Protein AF-A0A8K0DQM9-F1 (afdb_monomer)

Organism: NCBI:txid2594499

Radius of gyration: 15.89 Å; Cα contacts (8 Å, |Δi|>4): 188; chains: 1; bounding box: 35×35×43 Å

Sequence (122 aa):
MEGTLKQCDNKPITGEVKLCATSLESILDFNRAVFGLDSIFSVATTTYFGDSNVNFQNYAILDVPKEILASKIVACHSLPYPYAVFYCHSQRSENMVYKVSLGSDNEERIEAVAICHMDKSK

Mean predicted aligned error: 4.73 Å

InterPro domains:
  IPR004873 BURP domain [PF03181] (1-121)
  IPR004873 BURP domain [PS51277] (1-122)
  IPR004873 BURP domain [SM01045] (1-122)
  IPR044816 BURP domain-containing protein [PTHR31236] (1-121)

Secondary structure (DSSP, 8-state):
-HHHHHHHHSPPPTTEEEEEESSHHHHHHHHHHHH-TT--------EE-S-S-PPP---EE-SPPEEE--SS--EEEE-SSSS--EEEEEESS-EEEEEEEEE-TTS-EEEEEEEEES----

Nearest PDB structures (foldseek):
  8xx0-assembly1_A-2  TM=2.469E-01  e=1.243E+00  Mus musculus
  7k0x-assembly2_A  TM=2.616E-01  e=7.625E+00  Monodelphis domestica
  7kpn-assembly1_Z  TM=2.239E-01  e=4.401E+00  Homo sapiens
  7sd2-assembly1_H  TM=1.917E-01  e=2.996E+00  Mus musculus

Foldseek 3Di:
DVVLVCVQPDDADVQKDKHWDQDPVSVVVVVCVFQPVPDDDDDDAKDWDDDPPDDDDDKDFPDDWAWDDDPWDKDWDFDPDPGTIIIIMTGPADKIKTFTWIADPVRIIMRHIDMDRPDPPD

Solvent-accessible surface area (backbone atoms only — not comparable to full-atom values): 7551 Å² total; per-residue (Å²): 90,68,66,47,52,51,62,56,70,47,78,66,59,94,63,42,49,69,47,67,25,70,47,70,66,53,46,50,53,51,49,29,70,72,69,34,85,87,54,88,81,85,87,85,70,67,44,72,76,60,71,93,82,74,73,96,73,76,66,44,77,73,51,84,64,42,74,50,92,57,98,72,66,74,53,71,40,84,46,75,53,101,55,71,36,29,48,32,36,32,61,77,56,62,56,48,37,28,46,33,42,33,34,32,96,84,74,41,43,32,45,34,67,47,77,46,68,73,65,74,93,120

pLDDT: mean 90.96, std 7.84, range [50.44, 97.88]

Structure (mmCIF, N/CA/C/O backbone):
data_AF-A0A8K0DQM9-F1
#
_entry.id   AF-A0A8K0DQM9-F1
#
loop_
_atom_site.group_PDB
_atom_site.id
_atom_site.type_symbol
_atom_site.label_atom_id
_atom_site.label_alt_id
_atom_site.label_comp_id
_atom_site.label_asym_id
_atom_site.label_entity_id
_atom_site.label_seq_id
_atom_site.pdbx_PDB_ins_code
_atom_site.Cartn_x
_atom_site.Cartn_y
_atom_site.Cartn_z
_atom_site.occupancy
_atom_site.B_iso_or_equiv
_atom_site.auth_seq_id
_atom_site.auth_comp_id
_atom_site.auth_asym_id
_atom_site.auth_atom_id
_atom_site.pdbx_PDB_model_num
ATOM 1 N N . MET A 1 1 ? -9.425 16.361 -9.702 1.00 82.62 1 MET A N 1
ATOM 2 C CA . MET A 1 1 ? -9.727 16.702 -8.291 1.00 82.62 1 MET A CA 1
ATOM 3 C C . MET A 1 1 ? -11.075 16.155 -7.851 1.00 82.62 1 MET A C 1
ATOM 5 O O . MET A 1 1 ? -11.114 15.501 -6.822 1.00 82.62 1 MET A O 1
ATOM 9 N N . GLU A 1 2 ? -12.146 16.347 -8.631 1.00 93.25 2 GLU A N 1
ATOM 10 C CA . GLU A 1 2 ? -13.478 15.791 -8.322 1.00 93.25 2 GLU A CA 1
ATOM 11 C C . GLU A 1 2 ? -13.452 14.279 -8.037 1.00 93.25 2 GLU A C 1
ATOM 13 O O . GLU A 1 2 ? -14.078 13.830 -7.086 1.00 93.25 2 GLU A O 1
ATOM 18 N N . GLY A 1 3 ? -12.652 13.506 -8.786 1.00 94.56 3 GLY A N 1
ATOM 19 C CA . GLY A 1 3 ? -12.472 12.071 -8.534 1.00 94.56 3 GLY A CA 1
ATOM 20 C C . GLY A 1 3 ? -11.956 11.746 -7.127 1.00 94.56 3 GLY A C 1
ATOM 21 O O . GLY A 1 3 ? -12.516 10.878 -6.466 1.00 94.56 3 GLY A O 1
ATOM 22 N N . THR A 1 4 ? -10.950 12.483 -6.643 1.00 95.62 4 THR A N 1
ATOM 23 C CA . THR A 1 4 ? -10.406 12.334 -5.282 1.00 95.62 4 THR A CA 1
ATOM 24 C C . THR A 1 4 ? -11.465 12.642 -4.230 1.00 95.62 4 THR A C 1
ATOM 26 O O . THR A 1 4 ? -11.676 11.833 -3.332 1.00 95.62 4 THR A O 1
ATOM 29 N N . LEU A 1 5 ? -12.183 13.762 -4.374 1.00 95.00 5 LEU A N 1
ATOM 30 C CA . LEU A 1 5 ? -13.258 14.137 -3.448 1.00 95.00 5 LEU A CA 1
ATOM 31 C C . LEU A 1 5 ? -14.354 13.069 -3.417 1.00 95.00 5 LEU A C 1
ATOM 33 O O . LEU A 1 5 ? -14.672 12.540 -2.359 1.00 95.00 5 LEU A O 1
ATOM 37 N N . LYS A 1 6 ? -14.834 12.644 -4.589 1.00 95.88 6 LYS A N 1
ATOM 38 C CA . LYS A 1 6 ? -15.842 11.586 -4.706 1.00 95.88 6 LYS A CA 1
ATOM 39 C C . LYS A 1 6 ? -15.384 10.282 -4.051 1.00 95.88 6 LYS A C 1
ATOM 41 O O . LYS A 1 6 ? -16.164 9.641 -3.356 1.00 95.88 6 LYS A O 1
ATOM 46 N N . GLN A 1 7 ? -14.131 9.877 -4.249 1.00 94.81 7 GLN A N 1
ATOM 47 C CA . GLN A 1 7 ? -13.589 8.661 -3.638 1.00 94.81 7 GLN A CA 1
ATOM 48 C C . GLN A 1 7 ? -13.543 8.749 -2.104 1.00 94.81 7 GLN A C 1
ATOM 50 O O . GLN A 1 7 ? -13.893 7.771 -1.429 1.00 94.81 7 GLN A O 1
ATOM 55 N N . CYS A 1 8 ? -13.155 9.908 -1.570 1.00 95.81 8 CYS A N 1
ATOM 56 C CA . CYS A 1 8 ? -13.123 10.177 -0.134 1.00 95.81 8 CYS A CA 1
ATOM 57 C C . CYS A 1 8 ? -14.523 10.246 0.488 1.00 95.81 8 CYS A C 1
ATOM 59 O O . CYS A 1 8 ? -14.733 9.677 1.557 1.00 95.81 8 CYS A O 1
ATOM 61 N N . ASP A 1 9 ? -15.479 10.869 -0.202 1.00 95.31 9 ASP A N 1
ATOM 62 C CA . ASP A 1 9 ? -16.843 11.093 0.293 1.00 95.31 9 ASP A CA 1
ATOM 63 C C . ASP A 1 9 ? -17.751 9.865 0.146 1.00 95.31 9 ASP A C 1
ATOM 65 O O . ASP A 1 9 ? -18.761 9.731 0.844 1.00 95.31 9 ASP A O 1
ATOM 69 N N . ASN A 1 10 ? -17.414 8.944 -0.762 1.00 95.25 10 ASN A N 1
ATOM 70 C CA . ASN A 1 10 ? -18.159 7.702 -0.928 1.00 95.25 10 ASN A CA 1
ATOM 71 C C . ASN A 1 10 ? -18.219 6.934 0.396 1.00 95.25 10 ASN A C 1
ATOM 73 O O . ASN A 1 10 ? -17.239 6.860 1.134 1.00 95.25 10 ASN A O 1
ATOM 77 N N . LYS A 1 11 ? -19.335 6.258 0.667 1.00 94.31 11 LYS A N 1
ATOM 78 C CA . LYS A 1 11 ? -19.411 5.355 1.822 1.00 94.31 11 LYS A CA 1
ATOM 79 C C . LYS A 1 11 ? -18.475 4.148 1.624 1.00 94.31 11 LYS A C 1
ATOM 81 O O . LYS A 1 11 ? -18.221 3.781 0.474 1.00 94.31 11 LYS A O 1
ATOM 86 N N . PRO A 1 12 ? -17.935 3.555 2.705 1.00 92.19 12 PRO A N 1
ATOM 87 C CA . PRO A 1 12 ? -17.192 2.302 2.606 1.00 92.19 12 PRO A CA 1
ATOM 88 C C . PRO A 1 12 ? -18.082 1.196 2.033 1.00 92.19 12 PRO A C 1
ATOM 90 O O . PRO A 1 12 ? -19.292 1.180 2.298 1.00 92.19 12 PRO A O 1
ATOM 93 N N . ILE A 1 13 ? -17.497 0.271 1.275 1.00 89.56 13 ILE A N 1
ATOM 94 C CA . ILE A 1 13 ? -18.216 -0.938 0.854 1.00 89.56 13 ILE A CA 1
ATOM 95 C C . ILE A 1 13 ? -18.432 -1.886 2.044 1.00 89.56 13 ILE A C 1
ATOM 97 O O . ILE A 1 13 ? -17.896 -1.700 3.141 1.00 89.56 13 ILE A O 1
ATOM 101 N N . THR A 1 14 ? -19.236 -2.932 1.849 1.00 88.00 14 THR A N 1
ATOM 102 C CA . THR A 1 14 ? -19.506 -3.903 2.916 1.00 88.00 14 THR A CA 1
ATOM 103 C C . THR A 1 14 ? -18.213 -4.586 3.363 1.00 88.00 14 THR A C 1
ATOM 105 O O . THR A 1 14 ? -17.555 -5.268 2.583 1.00 88.00 14 THR A O 1
ATOM 108 N N . GLY A 1 15 ? -17.877 -4.445 4.648 1.00 88.44 15 GLY A N 1
ATOM 109 C CA . GLY A 1 15 ? -16.671 -5.041 5.229 1.00 88.44 15 GLY A CA 1
ATOM 110 C C . GLY A 1 15 ? -15.395 -4.215 5.049 1.00 88.44 15 GLY A C 1
ATOM 111 O O . GLY A 1 15 ? -14.351 -4.655 5.532 1.00 88.44 15 GLY A O 1
ATOM 112 N N . GLU A 1 16 ? -15.487 -3.034 4.435 1.00 92.06 16 GLU A N 1
ATOM 113 C CA . GLU A 1 16 ? -14.387 -2.079 4.314 1.00 92.06 16 GLU A CA 1
ATOM 114 C C . GLU A 1 16 ? -14.399 -1.084 5.478 1.00 92.06 16 GLU A C 1
ATOM 116 O O . GLU A 1 16 ? -15.445 -0.577 5.895 1.00 92.06 16 GLU A O 1
ATOM 121 N N . VAL A 1 17 ? -13.209 -0.749 5.964 1.00 95.19 17 VAL A N 1
ATOM 122 C CA . VAL A 1 17 ? -12.958 0.489 6.707 1.00 95.19 17 VAL A CA 1
ATOM 123 C C . VAL A 1 17 ? -11.999 1.341 5.893 1.00 95.19 17 VAL A C 1
ATOM 125 O O . VAL A 1 17 ? -11.019 0.819 5.367 1.00 95.19 17 VAL A O 1
ATOM 128 N N . LYS A 1 18 ? -12.273 2.640 5.770 1.00 96.38 18 LYS A N 1
ATOM 129 C CA . LYS A 1 18 ? -11.462 3.550 4.958 1.00 96.38 18 LYS A CA 1
ATOM 130 C C . LYS A 1 18 ? -11.376 4.950 5.550 1.00 96.38 18 LYS A C 1
ATOM 132 O O . LYS A 1 18 ? -12.255 5.357 6.309 1.00 96.38 18 LYS A O 1
ATOM 137 N N . LEU A 1 19 ? -10.338 5.676 5.155 1.00 97.44 19 LEU A N 1
ATOM 138 C CA . LEU A 1 19 ? -10.060 7.055 5.526 1.00 97.44 19 LEU A CA 1
ATOM 139 C C . LEU A 1 19 ? -9.274 7.742 4.403 1.00 97.44 19 LEU A C 1
ATOM 141 O O . LEU A 1 19 ? -8.302 7.186 3.899 1.00 97.44 19 LEU A O 1
ATOM 145 N N . CYS A 1 20 ? -9.643 8.977 4.061 1.00 97.62 20 CYS A N 1
ATOM 146 C CA . CYS A 1 20 ? -8.735 9.872 3.349 1.00 97.62 20 CYS A CA 1
ATOM 147 C C . CYS A 1 20 ? -7.923 10.677 4.363 1.00 97.62 20 CYS A C 1
ATOM 149 O O . CYS A 1 20 ? -8.443 11.596 4.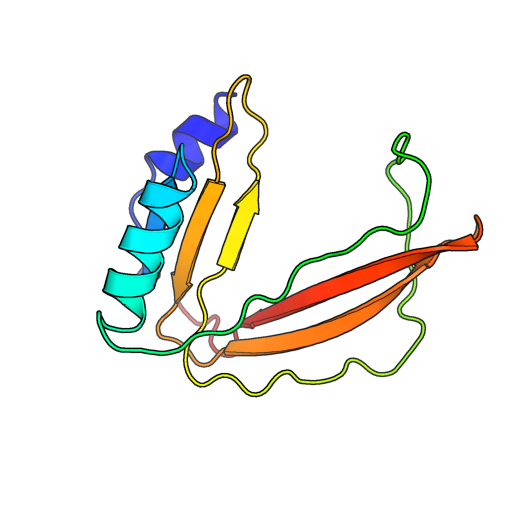993 1.00 97.62 20 CYS A O 1
ATOM 151 N N . ALA A 1 21 ? -6.660 10.303 4.535 1.00 97.88 21 ALA A N 1
ATOM 152 C CA . ALA A 1 21 ? -5.729 10.954 5.441 1.00 97.88 21 ALA A CA 1
ATOM 153 C C . ALA A 1 21 ? -4.986 12.086 4.724 1.00 97.88 21 ALA A C 1
ATOM 155 O O . ALA A 1 21 ? -4.533 11.930 3.591 1.00 97.88 21 ALA A O 1
ATOM 156 N N . THR A 1 22 ? -4.826 13.222 5.395 1.00 96.75 22 THR A N 1
ATOM 157 C CA . THR A 1 22 ? -4.102 14.397 4.873 1.00 96.75 22 THR A CA 1
ATOM 158 C C . THR A 1 22 ? -2.754 14.618 5.559 1.00 96.75 22 THR A C 1
ATOM 160 O O . THR A 1 22 ? -2.044 15.571 5.248 1.00 96.75 22 THR A O 1
ATOM 163 N N . SER A 1 23 ? -2.386 13.735 6.491 1.00 96.31 23 SER A N 1
ATOM 164 C CA . SER A 1 23 ? -1.126 13.782 7.230 1.00 96.31 23 SER A CA 1
ATOM 165 C C . SER A 1 23 ? -0.657 12.377 7.609 1.00 96.31 23 SER A C 1
ATOM 167 O O . SER A 1 23 ? -1.439 11.421 7.599 1.00 96.31 23 SER A O 1
ATOM 169 N N . LEU A 1 24 ? 0.624 12.248 7.959 1.00 94.69 24 LEU A N 1
ATOM 170 C CA . LEU A 1 24 ? 1.202 10.978 8.398 1.00 94.69 24 LEU A CA 1
ATOM 171 C C . LEU A 1 24 ? 0.619 10.521 9.742 1.00 94.69 24 LEU A C 1
ATOM 173 O O . LEU A 1 24 ? 0.396 9.331 9.948 1.00 94.69 24 LEU A O 1
ATOM 177 N N . GLU A 1 25 ? 0.328 11.459 10.638 1.00 96.25 25 GLU A N 1
ATOM 178 C CA . GLU A 1 25 ? -0.308 11.200 11.930 1.00 96.25 25 GLU A CA 1
ATOM 179 C C . GLU A 1 25 ? -1.686 10.565 11.731 1.00 96.25 25 GLU A C 1
ATOM 181 O O . GLU A 1 25 ? -1.991 9.545 12.341 1.00 96.25 25 GLU A O 1
ATOM 186 N N . SER A 1 26 ? -2.477 11.092 10.790 1.00 97.12 26 SER A N 1
ATOM 187 C CA . SER A 1 26 ? -3.791 10.537 10.457 1.00 97.12 26 SER A CA 1
ATOM 188 C C . SER A 1 26 ? -3.697 9.117 9.879 1.00 97.12 26 SER A C 1
ATOM 190 O O . SER A 1 26 ? -4.520 8.260 10.210 1.00 97.12 26 SER A O 1
ATOM 192 N N . ILE A 1 27 ? -2.664 8.832 9.075 1.00 96.38 27 ILE A N 1
ATOM 193 C CA . ILE A 1 27 ? -2.369 7.469 8.610 1.00 96.38 27 ILE A CA 1
ATOM 194 C C . ILE A 1 27 ? -2.038 6.566 9.804 1.00 96.38 27 ILE A C 1
ATOM 196 O O . ILE A 1 27 ? -2.559 5.454 9.896 1.00 96.38 27 ILE A O 1
ATOM 200 N N . LEU A 1 28 ? -1.184 7.015 10.724 1.00 95.19 28 LEU A N 1
ATOM 201 C CA . LEU A 1 28 ? -0.771 6.226 11.884 1.00 95.19 28 LEU A CA 1
ATOM 202 C C . LEU A 1 28 ? -1.950 5.910 12.813 1.00 95.19 28 LEU A C 1
ATOM 204 O O . LEU A 1 28 ? -2.106 4.760 13.227 1.00 95.19 28 LEU A O 1
ATOM 208 N N . ASP A 1 29 ? -2.797 6.895 13.096 1.00 96.00 29 ASP A N 1
ATOM 209 C CA . ASP A 1 29 ? -3.987 6.723 13.930 1.00 96.00 29 ASP A CA 1
ATOM 210 C C . ASP A 1 29 ? -4.972 5.737 13.296 1.00 96.00 29 ASP A C 1
ATOM 212 O O . ASP A 1 29 ? -5.489 4.848 13.978 1.00 96.00 29 ASP A O 1
ATOM 216 N N . PHE A 1 30 ? -5.169 5.816 11.977 1.00 96.31 30 PHE A N 1
ATOM 217 C CA . PHE A 1 30 ? -5.987 4.848 11.249 1.00 96.31 30 PHE A CA 1
ATOM 218 C C . PHE A 1 30 ? -5.408 3.433 11.325 1.00 96.31 30 PHE A C 1
ATOM 220 O O . PHE A 1 30 ? -6.128 2.486 11.640 1.00 96.31 30 PHE A O 1
ATOM 227 N N . ASN A 1 31 ? -4.101 3.276 11.100 1.00 95.31 31 ASN A N 1
ATOM 228 C CA . ASN A 1 31 ? -3.438 1.977 11.209 1.00 95.31 31 ASN A CA 1
ATOM 229 C C . ASN A 1 31 ? -3.581 1.393 12.619 1.00 95.31 31 ASN A C 1
ATOM 231 O O . ASN A 1 31 ? -3.939 0.227 12.757 1.00 95.31 31 ASN A O 1
ATOM 235 N N . ARG A 1 32 ? -3.392 2.194 13.670 1.00 95.12 32 ARG A N 1
ATOM 236 C CA . ARG A 1 32 ? -3.606 1.762 15.061 1.00 95.12 32 ARG A CA 1
ATOM 237 C C . ARG A 1 32 ? -5.056 1.389 15.348 1.00 95.12 32 ARG A C 1
ATOM 239 O O . ARG A 1 32 ? -5.294 0.412 16.051 1.00 95.12 32 ARG A O 1
ATOM 246 N N . ALA A 1 33 ? -6.025 2.112 14.791 1.00 94.56 33 ALA A N 1
ATOM 247 C CA . ALA A 1 33 ? -7.439 1.767 14.925 1.00 94.56 33 ALA A CA 1
ATOM 248 C C . ALA A 1 33 ? -7.775 0.432 14.236 1.00 94.56 33 ALA A C 1
ATOM 250 O O . ALA A 1 33 ? -8.607 -0.330 14.731 1.00 94.56 33 ALA A O 1
ATOM 251 N N . VAL A 1 34 ? -7.119 0.125 13.112 1.00 94.06 34 VAL A N 1
ATOM 252 C CA . VAL A 1 34 ? -7.317 -1.133 12.383 1.00 94.06 34 VAL A CA 1
ATOM 253 C C . VAL A 1 34 ? -6.559 -2.286 13.038 1.00 94.06 34 VAL A C 1
ATOM 255 O O . VAL A 1 34 ? -7.165 -3.323 13.299 1.00 94.06 34 VAL A O 1
ATOM 258 N N . PHE A 1 35 ? -5.261 -2.159 13.296 1.00 93.56 35 PHE A N 1
ATOM 259 C CA . PHE A 1 35 ? -4.426 -3.238 13.835 1.00 93.56 35 PHE A CA 1
ATOM 260 C C . PHE A 1 35 ? -4.606 -3.448 15.343 1.00 93.56 35 PHE A C 1
ATOM 262 O O . PHE A 1 35 ? -4.528 -4.581 15.805 1.00 93.56 35 PHE A O 1
ATOM 269 N N . GLY A 1 36 ? -4.922 -2.391 16.089 1.00 93.94 36 GLY A N 1
ATOM 270 C CA . GLY A 1 36 ? -4.893 -2.347 17.550 1.00 93.94 36 GLY A CA 1
ATOM 271 C C . GLY A 1 36 ? -3.743 -1.465 18.043 1.00 93.94 36 GLY A C 1
ATOM 272 O O . GLY A 1 36 ? -2.682 -1.419 17.422 1.00 93.94 36 GLY A O 1
ATOM 273 N N . LEU A 1 37 ? -3.951 -0.766 19.164 1.00 90.00 37 LEU A N 1
ATOM 274 C CA . LEU A 1 37 ? -3.032 0.263 19.680 1.00 90.00 37 LEU A CA 1
ATOM 275 C C . LEU A 1 37 ? -1.608 -0.256 19.943 1.00 90.00 37 LEU A C 1
ATOM 277 O O . LEU A 1 37 ? -0.648 0.443 19.630 1.00 90.00 37 LEU A O 1
ATOM 281 N N . ASP A 1 38 ? -1.488 -1.485 20.447 1.00 89.06 38 ASP A N 1
ATOM 282 C CA . ASP A 1 38 ? -0.209 -2.104 20.828 1.00 89.06 38 ASP A CA 1
ATOM 28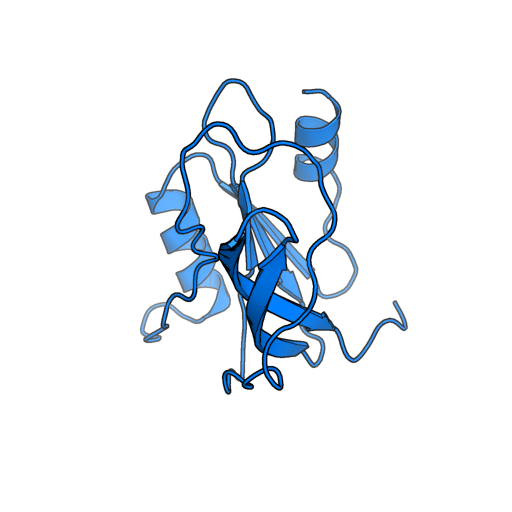3 C C . ASP A 1 38 ? 0.358 -3.041 19.749 1.00 89.06 38 ASP A C 1
ATOM 285 O O . ASP A 1 38 ? 1.316 -3.779 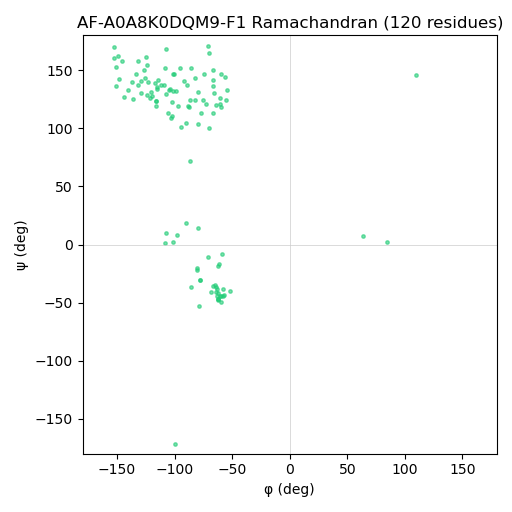19.984 1.00 89.06 38 ASP A O 1
ATOM 289 N N . SER A 1 39 ? -0.245 -3.058 18.557 1.00 87.38 39 SER A N 1
ATOM 290 C CA . SER A 1 39 ? 0.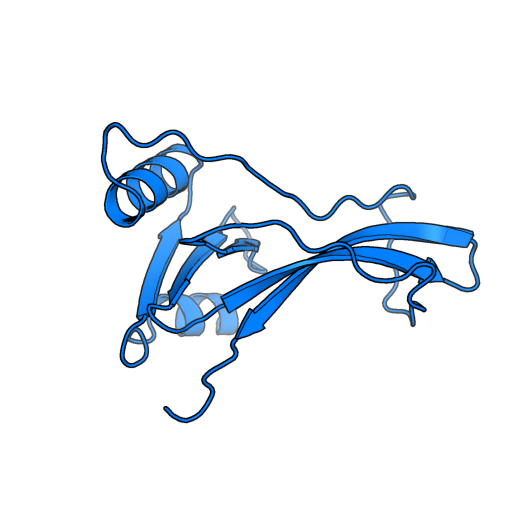183 -3.961 17.489 1.00 87.38 39 SER A CA 1
ATOM 291 C C . SER A 1 39 ? 1.419 -3.436 16.770 1.00 87.38 39 SER A C 1
ATOM 293 O O . SER A 1 39 ? 1.454 -2.297 16.305 1.00 87.38 39 SER A O 1
ATOM 295 N N . ILE A 1 40 ? 2.414 -4.307 16.611 1.00 88.69 40 ILE A N 1
ATOM 296 C CA . ILE A 1 40 ? 3.562 -4.056 15.740 1.00 88.69 40 ILE A CA 1
ATOM 297 C C . ILE A 1 40 ? 3.144 -4.398 14.310 1.00 88.69 40 ILE A C 1
ATOM 299 O O . ILE A 1 40 ? 2.706 -5.515 14.036 1.00 88.69 40 ILE A O 1
ATOM 303 N N . PHE A 1 41 ? 3.294 -3.444 13.397 1.00 91.56 41 PHE A N 1
ATOM 304 C CA . PHE A 1 41 ? 3.068 -3.643 11.970 1.00 91.56 41 PHE A CA 1
ATOM 305 C C . PHE A 1 41 ? 4.320 -3.263 11.177 1.00 91.56 41 PHE A C 1
ATOM 307 O O . PHE A 1 41 ? 5.146 -2.462 11.616 1.00 91.56 41 PHE A O 1
ATOM 314 N N . SER A 1 42 ? 4.467 -3.861 10.000 1.00 92.56 42 SER A N 1
ATOM 315 C CA . SER A 1 42 ? 5.535 -3.550 9.051 1.00 92.56 42 SER A CA 1
ATOM 316 C C . SER A 1 42 ? 4.964 -2.800 7.856 1.00 92.56 42 SER A C 1
ATOM 318 O O . SER A 1 42 ? 3.800 -2.974 7.501 1.00 92.56 42 SER A O 1
ATOM 320 N N . VAL A 1 43 ? 5.792 -1.967 7.232 1.00 93.12 43 VAL A N 1
ATOM 321 C CA . VAL A 1 43 ? 5.408 -1.186 6.056 1.00 93.12 43 VAL A CA 1
ATOM 322 C C . VAL A 1 43 ? 6.092 -1.779 4.832 1.00 93.12 43 VAL A C 1
ATOM 324 O O . VAL A 1 43 ? 7.305 -1.979 4.832 1.00 93.12 43 VAL A O 1
ATOM 327 N N . ALA A 1 44 ? 5.308 -2.042 3.791 1.00 94.06 44 ALA A N 1
ATOM 328 C CA . ALA A 1 44 ? 5.802 -2.379 2.465 1.00 94.06 44 ALA A CA 1
ATOM 329 C C . ALA A 1 44 ? 5.384 -1.268 1.498 1.00 94.06 44 ALA A C 1
ATOM 331 O O . ALA A 1 44 ? 4.237 -0.821 1.521 1.00 94.06 44 ALA A O 1
ATOM 332 N N . THR A 1 45 ? 6.312 -0.815 0.660 1.00 93.94 45 THR A N 1
ATOM 333 C CA . THR A 1 45 ? 6.092 0.282 -0.288 1.00 93.94 45 THR A CA 1
ATOM 334 C C . THR A 1 45 ? 6.467 -0.144 -1.694 1.00 93.94 45 THR A C 1
ATOM 336 O O . THR A 1 45 ? 7.379 -0.949 -1.879 1.00 93.94 45 THR A O 1
ATOM 339 N N . THR A 1 46 ? 5.794 0.439 -2.683 1.00 93.81 46 THR A N 1
ATOM 340 C CA . THR A 1 46 ? 6.252 0.368 -4.070 1.00 93.81 46 THR A CA 1
ATOM 341 C C . THR A 1 46 ? 7.428 1.320 -4.252 1.00 93.81 46 THR A C 1
ATOM 343 O O . THR A 1 46 ? 7.303 2.513 -3.977 1.00 93.81 46 THR A O 1
ATOM 346 N N . THR A 1 47 ? 8.553 0.794 -4.724 1.00 92.88 47 THR A N 1
ATOM 347 C CA . THR A 1 47 ? 9.783 1.549 -4.963 1.00 92.88 47 THR A CA 1
ATOM 348 C C . THR A 1 47 ? 10.096 1.532 -6.448 1.00 92.88 47 THR A C 1
ATOM 350 O O . THR A 1 47 ? 10.237 0.468 -7.047 1.00 92.88 47 THR A O 1
ATOM 353 N N . TYR A 1 48 ? 10.219 2.715 -7.035 1.00 90.06 48 TYR A N 1
ATOM 354 C CA . TYR A 1 48 ? 10.697 2.903 -8.398 1.00 90.06 48 TYR A CA 1
ATOM 355 C C . TYR A 1 48 ? 12.162 3.343 -8.358 1.00 90.06 48 TYR A C 1
ATOM 357 O O . TYR A 1 48 ? 12.513 4.229 -7.579 1.00 90.06 48 TYR A O 1
ATOM 365 N N . PHE A 1 49 ? 13.012 2.699 -9.159 1.00 86.81 49 PHE A N 1
ATOM 366 C CA . PHE A 1 49 ? 14.467 2.891 -9.121 1.00 86.81 49 PHE A CA 1
ATOM 367 C C . PHE A 1 49 ? 15.011 3.793 -10.243 1.00 86.81 49 PHE A C 1
ATOM 369 O O . PHE A 1 49 ? 16.225 3.950 -10.340 1.00 86.81 49 PHE A O 1
ATOM 376 N N . GLY A 1 50 ? 14.148 4.353 -11.097 1.00 81.44 50 GLY A N 1
ATOM 377 C CA . GLY A 1 50 ? 14.543 5.247 -12.191 1.00 81.44 50 GLY A CA 1
ATOM 378 C C . GLY A 1 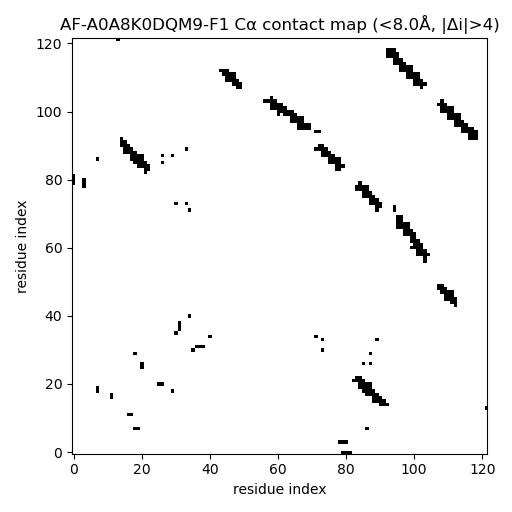50 ? 14.351 6.736 -11.877 1.00 81.44 50 GLY A C 1
ATOM 379 O O . GLY A 1 50 ? 14.007 7.122 -10.758 1.00 81.44 50 GLY A O 1
ATOM 380 N N . ASP A 1 51 ? 14.530 7.577 -12.897 1.00 76.81 51 ASP A N 1
ATOM 381 C CA . ASP A 1 51 ? 14.338 9.028 -12.796 1.00 76.81 51 ASP A CA 1
ATOM 382 C C . ASP A 1 51 ? 12.857 9.416 -12.733 1.00 76.81 51 ASP A C 1
ATOM 384 O O . ASP A 1 51 ? 12.006 8.810 -13.383 1.00 76.81 51 ASP A O 1
ATOM 388 N N . SER A 1 52 ? 12.543 10.487 -11.999 1.00 68.75 52 SER A N 1
ATOM 389 C CA . SER A 1 52 ? 11.174 10.935 -11.686 1.00 68.75 52 SER A CA 1
ATOM 390 C C . SER A 1 52 ? 10.276 11.270 -12.891 1.00 68.75 52 SER A C 1
ATOM 392 O O . SER A 1 52 ? 9.082 11.499 -12.706 1.00 68.75 52 SER A O 1
ATOM 394 N N . ASN A 1 53 ? 10.817 11.308 -14.111 1.00 70.25 53 ASN A N 1
ATOM 395 C CA . ASN A 1 53 ? 10.060 11.507 -15.348 1.00 70.25 53 ASN A CA 1
ATOM 396 C C . ASN A 1 53 ? 9.536 10.171 -15.886 1.00 70.25 53 ASN A C 1
ATOM 398 O O . ASN A 1 53 ? 10.018 9.657 -16.892 1.00 70.25 53 ASN A O 1
ATOM 402 N N . VAL A 1 54 ? 8.536 9.616 -15.203 1.00 70.12 54 VAL A N 1
ATOM 403 C CA . VAL A 1 54 ? 7.954 8.318 -15.559 1.00 70.12 54 VAL A CA 1
ATOM 404 C C . VAL A 1 54 ? 6.827 8.515 -16.570 1.00 70.12 54 VAL A C 1
ATOM 406 O O . VAL A 1 54 ? 5.830 9.181 -16.282 1.00 70.12 54 VAL A O 1
ATOM 409 N N . ASN A 1 55 ? 6.973 7.933 -17.759 1.00 76.19 55 ASN A N 1
ATOM 410 C CA . ASN A 1 55 ? 5.903 7.883 -18.752 1.00 76.19 55 ASN A CA 1
ATOM 411 C C . ASN A 1 55 ? 4.995 6.677 -18.500 1.00 76.19 55 ASN A C 1
ATOM 413 O O . ASN A 1 55 ? 5.425 5.642 -17.992 1.00 76.19 55 ASN A O 1
ATOM 417 N N . PHE A 1 56 ? 3.724 6.790 -18.889 1.00 85.44 56 PHE A N 1
ATOM 418 C CA . PHE A 1 56 ? 2.836 5.632 -18.895 1.00 85.44 56 PHE A CA 1
ATOM 419 C C . PHE A 1 56 ? 3.350 4.602 -19.907 1.00 85.44 56 PHE A C 1
ATOM 421 O O . PHE A 1 56 ? 3.453 4.900 -21.097 1.00 85.44 56 PHE A O 1
ATOM 428 N N . GLN A 1 57 ? 3.667 3.399 -19.433 1.00 87.75 57 GLN A N 1
ATOM 429 C CA . GLN A 1 57 ? 4.255 2.341 -20.247 1.00 87.75 57 GLN A CA 1
ATOM 430 C C . GLN A 1 57 ? 3.904 0.952 -19.710 1.00 87.75 57 GLN A C 1
ATOM 432 O O . GLN A 1 57 ? 3.368 0.801 -18.610 1.00 87.75 57 GLN A O 1
ATOM 437 N N . ASN A 1 58 ? 4.226 -0.067 -20.503 1.00 91.50 58 ASN A N 1
ATOM 438 C CA . ASN A 1 58 ? 4.060 -1.457 -20.107 1.00 91.50 58 ASN A CA 1
ATOM 439 C C . ASN A 1 58 ? 5.238 -1.918 -19.244 1.00 91.50 58 ASN A C 1
ATOM 441 O O . ASN A 1 58 ? 6.389 -1.573 -19.509 1.00 91.50 58 ASN A O 1
ATOM 445 N N . TYR A 1 59 ? 4.935 -2.754 -18.255 1.00 92.50 59 TYR A N 1
ATOM 446 C CA . TYR A 1 59 ? 5.924 -3.462 -17.451 1.00 92.50 59 TYR A CA 1
ATOM 447 C C . TYR A 1 59 ? 5.635 -4.963 -17.494 1.00 92.50 59 TYR A C 1
ATOM 449 O O . TYR A 1 59 ? 4.475 -5.383 -17.469 1.00 92.50 59 TYR A O 1
ATOM 457 N N . ALA A 1 60 ? 6.690 -5.768 -17.523 1.00 95.19 60 ALA A N 1
ATOM 458 C CA . ALA A 1 60 ? 6.640 -7.212 -17.373 1.00 95.19 60 ALA A CA 1
ATOM 459 C C . ALA A 1 60 ? 7.026 -7.615 -15.946 1.00 95.19 60 ALA A C 1
ATOM 461 O O . ALA A 1 60 ? 7.881 -6.990 -15.317 1.00 95.19 60 ALA A O 1
ATOM 462 N N . ILE A 1 61 ? 6.412 -8.688 -15.446 1.00 96.56 61 ILE A N 1
ATOM 463 C CA . ILE A 1 61 ? 6.837 -9.336 -14.203 1.00 96.56 61 ILE A CA 1
ATOM 464 C C . ILE A 1 61 ? 8.144 -10.079 -14.489 1.00 96.56 61 ILE A C 1
ATOM 466 O O . ILE A 1 61 ? 8.176 -10.951 -15.356 1.00 96.56 61 ILE A O 1
ATOM 470 N N . LEU A 1 62 ? 9.210 -9.725 -13.772 1.00 95.75 62 LEU A N 1
ATOM 471 C CA . LEU A 1 62 ? 10.549 -10.279 -13.993 1.00 95.75 62 LEU A CA 1
ATOM 472 C C . LEU A 1 62 ? 10.779 -11.588 -13.236 1.00 95.75 62 LEU A C 1
ATOM 474 O O . LEU A 1 62 ? 11.435 -12.493 -13.741 1.00 95.75 62 LEU A O 1
ATOM 478 N N . ASP A 1 63 ? 10.218 -11.687 -12.032 1.00 95.62 63 ASP A N 1
ATOM 479 C CA . ASP A 1 63 ? 10.428 -12.796 -11.105 1.00 95.62 63 ASP A CA 1
ATOM 480 C C . ASP A 1 63 ? 9.091 -13.309 -10.566 1.00 95.62 63 ASP A C 1
ATOM 482 O O . ASP A 1 63 ? 8.102 -12.574 -10.518 1.00 95.62 63 ASP A O 1
ATOM 486 N N . VAL A 1 64 ? 9.069 -14.557 -10.086 1.00 96.56 64 VAL A N 1
ATOM 487 C CA . VAL A 1 64 ? 7.896 -15.104 -9.388 1.00 96.56 64 VAL A CA 1
ATOM 488 C C . VAL A 1 64 ? 7.538 -14.189 -8.203 1.00 96.56 64 VAL A C 1
ATOM 490 O O . VAL A 1 64 ? 8.404 -13.946 -7.354 1.00 96.56 64 VAL A O 1
ATOM 493 N N . PRO A 1 65 ? 6.288 -13.687 -8.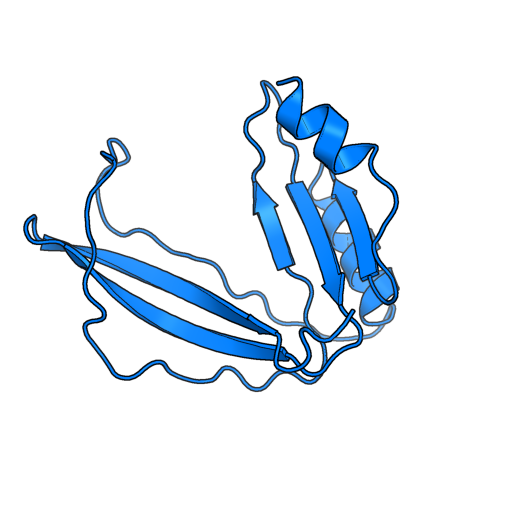116 1.00 96.50 65 PRO A N 1
ATOM 494 C CA . PRO A 1 65 ? 5.858 -12.843 -7.008 1.00 96.50 65 PRO A CA 1
ATOM 495 C C . PRO A 1 65 ? 6.093 -13.510 -5.652 1.00 96.50 65 PRO A C 1
ATOM 497 O O . PRO A 1 65 ? 5.750 -14.676 -5.452 1.00 96.50 65 PRO A O 1
ATOM 500 N N . LYS A 1 66 ? 6.667 -12.763 -4.707 1.00 96.81 66 LYS A N 1
ATOM 501 C CA . LYS A 1 66 ? 6.975 -13.264 -3.361 1.00 96.81 66 LYS A CA 1
ATOM 502 C C . LYS A 1 66 ? 5.872 -12.864 -2.401 1.00 96.81 66 LYS A C 1
ATOM 504 O O . LYS A 1 66 ? 5.637 -11.674 -2.213 1.00 96.81 66 LYS A O 1
ATOM 509 N N . GLU A 1 67 ? 5.215 -13.839 -1.793 1.00 95.44 67 GLU A N 1
ATOM 510 C CA . GLU A 1 67 ? 4.171 -13.572 -0.808 1.00 95.44 67 GLU A CA 1
ATOM 511 C C . GLU A 1 67 ? 4.749 -12.914 0.454 1.00 95.44 67 GLU A C 1
ATOM 513 O O . GLU A 1 67 ? 5.793 -13.318 0.971 1.00 95.44 67 GLU A O 1
ATOM 518 N N . ILE A 1 68 ? 4.055 -11.892 0.947 1.00 94.25 68 ILE A N 1
ATOM 519 C CA . ILE A 1 68 ? 4.282 -11.281 2.253 1.00 94.25 68 ILE A CA 1
ATOM 520 C C . ILE A 1 68 ? 3.172 -11.794 3.166 1.00 94.25 68 ILE A C 1
ATOM 522 O O . ILE A 1 68 ? 2.013 -11.405 3.026 1.00 94.25 68 ILE A O 1
ATOM 526 N N . LEU A 1 69 ? 3.537 -12.663 4.110 1.00 91.31 69 LEU A N 1
ATOM 527 C CA . LEU A 1 69 ? 2.588 -13.224 5.066 1.00 91.31 69 LEU A CA 1
ATOM 528 C C . LEU A 1 69 ? 2.067 -12.123 5.995 1.00 91.31 69 LEU A C 1
ATOM 530 O O . LEU A 1 69 ? 2.812 -11.575 6.809 1.00 91.31 69 LEU A O 1
ATOM 534 N N . ALA A 1 70 ? 0.777 -11.817 5.881 1.00 88.19 70 ALA A N 1
ATOM 535 C CA . ALA A 1 70 ? 0.095 -10.831 6.705 1.00 88.19 70 ALA A CA 1
ATOM 536 C C . ALA A 1 70 ? -1.338 -11.290 6.993 1.00 88.19 70 ALA A C 1
ATOM 538 O O . ALA A 1 70 ? -2.103 -11.582 6.081 1.00 88.19 70 ALA A O 1
ATOM 539 N N . SER A 1 71 ? -1.721 -11.325 8.270 1.00 84.94 71 SER A N 1
ATOM 540 C CA . SER A 1 71 ? -3.084 -11.687 8.693 1.00 84.94 71 SER A CA 1
ATOM 541 C C . SER A 1 71 ? -4.081 -10.532 8.564 1.00 84.94 71 SER A C 1
ATOM 543 O O . SER A 1 71 ? -5.292 -10.743 8.540 1.00 84.94 71 SER A O 1
ATOM 545 N N . LYS A 1 72 ? -3.578 -9.297 8.509 1.00 89.38 72 LYS A N 1
ATOM 546 C CA . LYS A 1 72 ? -4.355 -8.070 8.352 1.00 89.38 72 LYS A CA 1
ATOM 547 C C . LYS A 1 72 ? -3.526 -7.066 7.572 1.00 89.38 72 LYS A C 1
ATOM 549 O O . LYS A 1 72 ? -2.315 -6.991 7.761 1.00 89.38 72 LYS A O 1
ATOM 554 N N . ILE A 1 73 ? -4.175 -6.306 6.697 1.00 93.06 73 ILE A N 1
ATOM 555 C CA . ILE A 1 73 ? -3.505 -5.373 5.790 1.00 93.06 73 ILE A CA 1
ATOM 556 C C . ILE A 1 73 ? -4.285 -4.064 5.763 1.00 93.06 73 ILE A C 1
ATOM 558 O O . ILE A 1 73 ? -5.518 -4.062 5.733 1.00 93.06 73 ILE A O 1
ATOM 562 N N . VAL A 1 74 ? -3.547 -2.960 5.751 1.00 94.81 74 VAL A N 1
ATOM 563 C CA . VAL A 1 74 ? -4.043 -1.633 5.399 1.00 94.81 74 VAL A CA 1
ATOM 564 C C . VAL A 1 74 ? -3.303 -1.213 4.137 1.00 94.81 74 VAL A C 1
ATOM 566 O O . VAL A 1 74 ? -2.073 -1.201 4.119 1.00 94.81 74 VAL A O 1
ATOM 569 N N . ALA A 1 75 ? -4.044 -0.890 3.084 1.00 94.81 75 ALA A N 1
ATOM 570 C CA . ALA A 1 75 ? -3.492 -0.322 1.863 1.00 94.81 75 ALA A CA 1
ATOM 571 C C . ALA A 1 75 ? -3.693 1.192 1.890 1.00 94.81 75 ALA A C 1
ATOM 573 O O . ALA A 1 75 ? -4.791 1.651 2.193 1.00 94.81 75 ALA A O 1
ATOM 574 N N . CYS A 1 76 ? -2.648 1.959 1.582 1.00 96.06 76 CYS A N 1
ATOM 575 C CA . CYS A 1 76 ? -2.711 3.413 1.463 1.00 96.06 76 CYS A CA 1
ATOM 576 C C . CYS A 1 76 ? -2.212 3.840 0.081 1.00 96.06 76 CYS A C 1
ATOM 578 O O . CYS A 1 76 ? -1.118 3.459 -0.331 1.00 96.06 76 CYS A O 1
ATOM 580 N N . HIS A 1 77 ? -2.998 4.655 -0.615 1.00 94.62 77 HIS A N 1
ATOM 581 C CA . HIS A 1 77 ? -2.715 5.122 -1.969 1.00 94.62 77 HIS A CA 1
ATOM 582 C C . HIS A 1 77 ? -2.642 6.644 -1.995 1.00 94.62 77 HIS A C 1
ATOM 584 O O . HIS A 1 77 ? -3.549 7.309 -1.497 1.00 94.62 77 HIS A O 1
ATOM 590 N N . SER A 1 78 ? -1.597 7.207 -2.599 1.00 93.81 78 SER A N 1
ATOM 591 C CA . SER A 1 78 ? -1.570 8.637 -2.905 1.00 93.81 78 SER A CA 1
ATOM 592 C C . SER A 1 78 ? -2.639 8.958 -3.950 1.00 93.81 78 SER A C 1
ATOM 594 O O . SER A 1 78 ? -2.744 8.289 -4.980 1.00 93.81 78 SER A O 1
ATOM 596 N 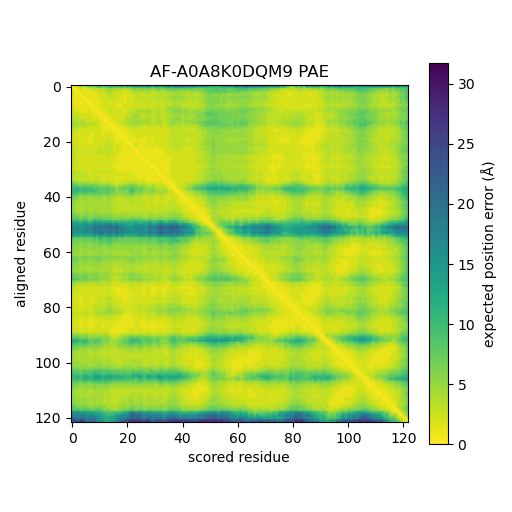N . LEU A 1 79 ? -3.457 9.9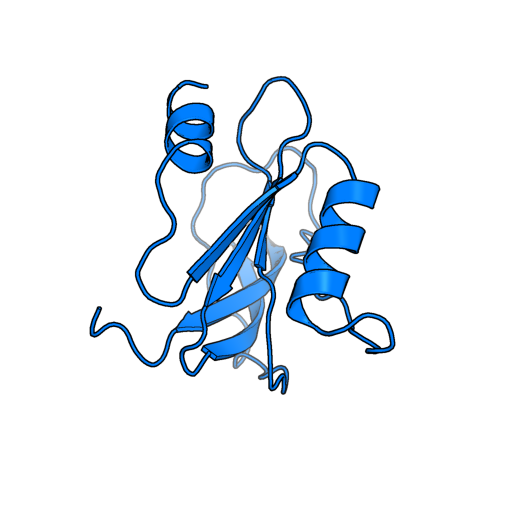74 -3.681 1.00 94.94 79 LEU A N 1
ATOM 597 C CA . LEU A 1 79 ? -4.485 10.428 -4.611 1.00 94.94 79 LEU A CA 1
ATOM 598 C C . LEU A 1 79 ? -4.042 11.693 -5.360 1.00 94.94 79 LEU A C 1
ATOM 600 O O . LEU A 1 79 ? -3.364 12.546 -4.784 1.00 94.94 79 LEU A O 1
ATOM 604 N N . PRO A 1 80 ? -4.458 11.867 -6.628 1.00 93.00 80 PRO A N 1
ATOM 605 C CA . PRO A 1 80 ? -4.164 13.075 -7.389 1.00 93.00 80 PRO A CA 1
ATOM 606 C C . PRO A 1 80 ? -4.962 14.265 -6.833 1.00 93.00 80 PRO A C 1
ATOM 608 O O . PRO A 1 80 ? -6.156 14.440 -7.110 1.00 93.00 80 PRO A O 1
ATOM 611 N N . TYR A 1 81 ? -4.303 15.099 -6.031 1.00 94.38 81 TYR A N 1
ATOM 612 C CA . TYR A 1 81 ? -4.881 16.290 -5.410 1.00 94.38 81 TYR A CA 1
ATOM 613 C C . TYR A 1 81 ? -3.796 17.366 -5.190 1.00 94.38 81 TYR A C 1
ATOM 615 O O . TYR A 1 81 ? -2.632 17.002 -5.043 1.00 94.38 81 TYR A O 1
ATOM 623 N N . PRO A 1 82 ? -4.123 18.679 -5.168 1.00 94.00 82 PRO A N 1
ATOM 624 C CA . PRO A 1 82 ? -3.121 19.744 -4.987 1.00 94.00 82 PRO A CA 1
ATOM 625 C C . PRO A 1 82 ? -2.365 19.698 -3.653 1.00 94.00 82 PRO A C 1
ATOM 627 O O . PRO A 1 82 ? -1.324 20.330 -3.509 1.00 94.00 82 PRO A O 1
ATOM 630 N N . TYR A 1 83 ? -2.903 18.963 -2.682 1.00 93.38 83 TYR A N 1
ATOM 631 C CA . TYR A 1 83 ? -2.313 18.726 -1.371 1.00 93.38 83 TYR A CA 1
ATOM 632 C C . TYR A 1 83 ? -2.207 17.222 -1.128 1.00 93.38 83 TYR A C 1
ATOM 634 O O . TYR A 1 83 ? -2.915 16.441 -1.765 1.00 93.38 83 TYR A O 1
ATOM 642 N N . ALA A 1 84 ? -1.357 16.820 -0.182 1.00 94.50 84 ALA A N 1
ATOM 643 C CA . ALA A 1 84 ? -1.204 15.419 0.184 1.00 94.50 84 ALA A CA 1
ATOM 644 C C . ALA A 1 84 ? -2.538 14.834 0.678 1.00 94.50 84 ALA A C 1
ATOM 646 O O . ALA A 1 84 ? -3.102 15.284 1.676 1.00 94.50 84 ALA A O 1
ATOM 647 N N . VAL A 1 85 ? -3.033 13.826 -0.039 1.00 96.94 85 VAL A N 1
ATOM 648 C CA . VAL A 1 85 ? -4.207 13.034 0.329 1.00 96.94 85 VAL A CA 1
ATOM 649 C C . VAL A 1 85 ? -3.875 11.573 0.073 1.00 96.94 85 VAL A C 1
ATOM 651 O O . VAL A 1 85 ? -3.493 11.199 -1.038 1.00 96.94 85 VAL A O 1
ATOM 654 N N . PHE A 1 86 ? -4.043 10.752 1.100 1.00 97.31 86 PHE A N 1
ATOM 655 C CA . PHE A 1 86 ? -3.831 9.316 1.049 1.00 97.31 86 PHE A CA 1
ATOM 656 C C . PHE A 1 86 ? -5.146 8.597 1.312 1.00 97.31 86 PHE A C 1
ATOM 658 O O . PHE A 1 86 ? -5.734 8.733 2.382 1.00 97.31 86 PHE A O 1
ATOM 665 N N . TYR A 1 87 ? -5.605 7.816 0.342 1.00 97.31 87 TYR A N 1
ATOM 666 C CA . TYR A 1 87 ? -6.713 6.890 0.526 1.00 97.31 87 TYR A CA 1
ATOM 667 C C . TYR A 1 87 ? -6.206 5.637 1.226 1.00 97.31 87 TYR A C 1
ATOM 669 O O . TYR A 1 87 ? -5.552 4.810 0.594 1.00 97.31 87 TYR A O 1
ATOM 677 N N . CYS A 1 88 ? -6.491 5.508 2.516 1.00 97.56 88 CYS A N 1
ATOM 678 C CA . CYS A 1 88 ? -6.161 4.337 3.312 1.00 97.56 88 CYS A CA 1
ATOM 679 C C . CYS A 1 88 ? -7.405 3.486 3.551 1.00 97.56 88 CYS A C 1
ATOM 681 O O . CYS A 1 88 ? -8.450 4.013 3.925 1.00 97.56 88 CYS A O 1
ATOM 683 N N . HIS A 1 89 ? -7.305 2.172 3.374 1.00 95.88 89 HIS A N 1
ATOM 684 C CA . HIS A 1 89 ? -8.418 1.264 3.620 1.00 95.88 89 HIS A CA 1
ATOM 685 C C . HIS A 1 89 ? -7.971 -0.152 3.996 1.00 95.88 89 HIS A C 1
ATOM 687 O O . HIS A 1 89 ? -6.831 -0.553 3.763 1.00 95.88 89 HIS A O 1
ATOM 693 N N . SER A 1 90 ? -8.877 -0.904 4.616 1.00 93.69 90 SER A N 1
ATOM 694 C CA . SER A 1 90 ? -8.695 -2.309 4.977 1.00 93.69 90 SER A CA 1
ATOM 695 C C . SER A 1 90 ? -9.988 -3.074 4.730 1.00 93.69 90 SER A C 1
ATOM 697 O O . SER A 1 90 ? -11.064 -2.638 5.146 1.00 93.69 90 SER A O 1
ATOM 699 N N . GLN A 1 91 ? -9.868 -4.226 4.073 1.00 88.88 91 GLN A N 1
ATOM 700 C CA . GLN A 1 91 ? -10.981 -5.118 3.773 1.00 88.88 91 GLN A CA 1
ATOM 701 C C . GLN A 1 91 ? -10.928 -6.335 4.697 1.00 88.88 91 GLN A C 1
ATOM 703 O O . GLN A 1 91 ? -9.878 -6.957 4.854 1.00 88.88 91 GLN A O 1
ATOM 708 N N . ARG A 1 92 ? -12.068 -6.707 5.292 1.00 83.19 92 ARG A N 1
ATOM 709 C CA . ARG A 1 92 ? -12.166 -7.868 6.200 1.00 83.19 92 ARG A CA 1
ATOM 710 C C . ARG A 1 92 ? -12.049 -9.238 5.514 1.00 83.19 92 ARG A C 1
ATOM 712 O O . ARG A 1 92 ? -11.977 -10.238 6.220 1.00 83.19 92 ARG A O 1
ATOM 719 N N . SER A 1 93 ? -12.088 -9.295 4.184 1.00 80.25 93 SER A N 1
ATOM 720 C CA . SER A 1 93 ? -11.929 -10.535 3.419 1.00 80.25 93 SER A CA 1
ATOM 721 C C . SER A 1 93 ? -10.500 -11.067 3.478 1.00 80.25 93 SER A C 1
ATOM 723 O O . SER A 1 93 ? -9.568 -10.342 3.821 1.00 80.25 93 SER A O 1
ATOM 725 N N . GLU A 1 94 ? -10.325 -12.325 3.081 1.00 84.56 94 GLU A N 1
ATOM 726 C CA . GLU A 1 94 ? -9.002 -12.891 2.842 1.00 84.56 94 GLU A CA 1
ATOM 727 C C . GLU A 1 94 ? -8.290 -12.112 1.725 1.00 84.56 94 GLU A C 1
ATOM 729 O O . GLU A 1 94 ? -8.834 -11.907 0.634 1.00 84.56 94 GLU A O 1
ATOM 734 N N . ASN A 1 95 ? -7.083 -11.638 2.032 1.00 88.19 95 ASN A N 1
ATOM 735 C CA . ASN A 1 95 ? -6.252 -10.851 1.133 1.00 88.19 95 ASN A CA 1
ATOM 736 C C . ASN A 1 95 ? -4.845 -11.441 1.130 1.00 88.19 95 ASN A C 1
ATOM 738 O O . ASN A 1 95 ? -4.301 -11.730 2.194 1.00 88.19 95 ASN A O 1
ATOM 742 N N . MET A 1 96 ? -4.243 -11.546 -0.048 1.00 91.06 96 MET A N 1
ATOM 743 C CA . MET A 1 96 ? -2.848 -11.952 -0.204 1.00 91.06 96 MET A CA 1
ATOM 744 C C . MET A 1 96 ? -2.017 -10.755 -0.648 1.00 91.06 96 MET A C 1
ATOM 746 O O . MET A 1 96 ? -2.448 -9.988 -1.512 1.00 91.06 96 MET A O 1
ATOM 750 N N . VAL A 1 97 ? -0.829 -10.590 -0.070 1.00 94.12 97 VAL A N 1
ATOM 751 C CA . VAL A 1 97 ? 0.104 -9.516 -0.436 1.00 94.12 97 VAL A CA 1
ATOM 752 C C . VAL A 1 97 ? 1.316 -10.120 -1.107 1.00 94.12 97 VAL A C 1
ATOM 754 O O . VAL A 1 97 ? 1.870 -11.103 -0.625 1.00 94.12 97 VAL A O 1
ATOM 757 N N . TYR A 1 98 ? 1.766 -9.494 -2.184 1.00 95.81 98 TYR A N 1
ATOM 758 C CA . TYR A 1 98 ? 2.946 -9.915 -2.917 1.00 95.81 98 TYR A CA 1
ATOM 759 C C . TYR A 1 98 ? 3.902 -8.754 -3.131 1.00 95.81 98 TYR A C 1
ATOM 761 O O . TYR A 1 98 ? 3.489 -7.645 -3.474 1.00 95.81 98 TYR A O 1
ATOM 769 N N . LYS A 1 99 ? 5.195 -9.041 -3.008 1.00 96.94 99 LYS A N 1
ATOM 770 C CA . LYS A 1 99 ? 6.255 -8.232 -3.596 1.00 96.94 99 LYS A CA 1
ATOM 771 C C . LYS A 1 99 ? 6.481 -8.698 -5.033 1.00 96.94 99 LYS A C 1
ATOM 773 O O . LYS A 1 99 ? 6.732 -9.883 -5.269 1.00 96.94 99 LYS A O 1
ATOM 778 N N . VAL A 1 100 ? 6.384 -7.774 -5.980 1.00 97.56 100 VAL A N 1
ATOM 779 C CA . VAL A 1 100 ? 6.457 -8.036 -7.421 1.00 97.56 100 VAL A CA 1
ATOM 780 C C . VAL A 1 100 ? 7.610 -7.239 -8.018 1.00 97.56 100 VAL A C 1
ATOM 782 O O . VAL A 1 100 ? 7.681 -6.024 -7.853 1.00 97.56 100 VAL A O 1
ATOM 785 N N . SER A 1 101 ? 8.507 -7.930 -8.717 1.00 97.06 101 SER A N 1
ATOM 786 C CA . SER A 1 101 ? 9.586 -7.319 -9.496 1.00 97.06 101 SER A CA 1
ATOM 787 C C . SER A 1 101 ? 9.056 -7.005 -10.893 1.00 97.06 101 SER A C 1
ATOM 789 O O . SER A 1 101 ? 8.612 -7.916 -11.597 1.00 97.06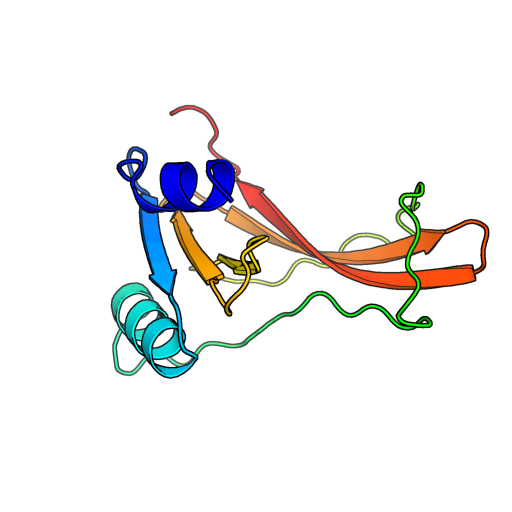 101 SER A O 1
ATOM 791 N N . LEU A 1 102 ? 9.048 -5.730 -11.273 1.00 95.62 102 LEU A N 1
ATOM 792 C CA . LEU A 1 102 ? 8.577 -5.253 -12.571 1.00 95.62 102 LEU A CA 1
ATOM 793 C C . LEU A 1 102 ? 9.727 -4.598 -13.340 1.00 95.62 102 LEU A C 1
ATOM 795 O O . LEU A 1 102 ? 10.503 -3.832 -12.764 1.00 95.62 102 LEU A O 1
ATOM 799 N N . GLY A 1 103 ? 9.797 -4.865 -14.642 1.00 93.62 103 GLY A N 1
ATOM 800 C CA . GLY A 1 103 ? 10.751 -4.245 -15.559 1.00 93.62 103 GLY A CA 1
ATOM 801 C C . GLY A 1 103 ? 10.083 -3.775 -16.843 1.00 93.62 103 GLY A C 1
ATOM 802 O O . GLY A 1 103 ? 9.120 -4.398 -17.290 1.00 93.62 103 GLY A O 1
ATOM 803 N N . SER A 1 104 ? 10.566 -2.680 -17.423 1.00 90.62 104 SER A N 1
ATOM 804 C CA . SER A 1 104 ? 10.149 -2.229 -18.756 1.00 90.62 104 SER A CA 1
ATOM 805 C C . SER A 1 104 ? 11.246 -2.447 -19.795 1.00 90.62 104 SER A C 1
ATOM 807 O O . SER A 1 104 ? 12.405 -2.696 -19.458 1.00 90.62 104 SER A O 1
ATOM 809 N N . ASP A 1 105 ? 10.882 -2.304 -21.071 1.00 86.12 105 ASP A N 1
ATOM 810 C CA . ASP A 1 105 ? 11.821 -2.380 -22.198 1.00 86.12 105 ASP A CA 1
ATOM 811 C C . ASP A 1 105 ? 12.903 -1.282 -22.146 1.00 86.12 105 ASP A C 1
ATOM 813 O O . ASP A 1 105 ? 13.959 -1.428 -22.754 1.00 86.12 105 ASP A O 1
ATOM 817 N N . ASN A 1 106 ? 12.666 -0.209 -21.380 1.00 83.62 106 ASN A N 1
ATOM 818 C CA . ASN A 1 106 ? 13.599 0.902 -21.168 1.00 83.62 106 ASN A CA 1
ATOM 819 C C . ASN A 1 106 ? 14.530 0.681 -19.959 1.00 83.62 106 ASN A C 1
ATOM 821 O O . ASN A 1 106 ? 15.077 1.639 -19.423 1.00 83.62 106 ASN A O 1
ATOM 825 N N . GLU A 1 107 ? 14.666 -0.564 -19.491 1.00 83.25 107 GLU A N 1
ATOM 826 C CA . GLU A 1 107 ? 15.493 -0.968 -18.341 1.00 83.25 107 GLU A CA 1
ATOM 827 C C . GLU A 1 107 ? 15.067 -0.386 -16.978 1.00 83.25 107 GLU A C 1
ATOM 829 O O . GLU A 1 107 ? 15.731 -0.616 -15.962 1.00 83.25 107 GLU A O 1
ATOM 834 N N . GLU A 1 108 ? 13.928 0.305 -16.907 1.00 89.00 108 GLU A N 1
ATOM 835 C CA . GLU A 1 108 ? 13.375 0.773 -15.640 1.00 89.00 108 GLU A CA 1
ATOM 836 C C . GLU A 1 108 ? 12.925 -0.400 -14.770 1.00 89.00 108 GLU A C 1
ATOM 838 O O . GLU A 1 108 ? 12.336 -1.370 -15.256 1.00 89.00 108 GLU A O 1
ATOM 843 N N . ARG A 1 109 ? 13.148 -0.283 -13.456 1.00 91.94 109 ARG A N 1
ATOM 844 C CA . ARG A 1 109 ? 12.767 -1.301 -12.472 1.00 91.94 109 ARG A CA 1
ATOM 845 C C . ARG A 1 109 ? 11.865 -0.735 -11.390 1.00 91.94 109 ARG A C 1
ATOM 847 O O . ARG A 1 109 ? 12.103 0.358 -10.868 1.00 91.94 109 ARG A O 1
ATOM 854 N N . ILE A 1 110 ? 10.864 -1.524 -11.014 1.00 93.69 110 ILE A N 1
ATOM 855 C CA . ILE A 1 110 ? 9.971 -1.253 -9.888 1.00 93.69 110 ILE A CA 1
ATOM 856 C C . ILE A 1 110 ? 9.920 -2.498 -9.005 1.00 93.69 110 ILE A C 1
ATOM 858 O O . ILE A 1 110 ? 9.645 -3.598 -9.479 1.00 93.69 110 ILE A O 1
ATOM 862 N N . GLU A 1 111 ? 10.119 -2.321 -7.704 1.00 96.31 111 GLU A N 1
ATOM 863 C CA . GLU A 1 111 ? 9.669 -3.295 -6.713 1.00 96.31 111 GLU A CA 1
ATOM 864 C C . GLU A 1 111 ? 8.294 -2.858 -6.211 1.00 96.31 111 GLU A C 1
ATOM 866 O O . GLU A 1 111 ? 8.183 -1.940 -5.402 1.00 96.31 111 GLU A O 1
ATOM 871 N N . ALA A 1 112 ? 7.240 -3.486 -6.723 1.00 95.31 112 ALA A N 1
ATOM 872 C CA . ALA A 1 112 ? 5.859 -3.150 -6.414 1.00 95.31 112 ALA A CA 1
ATOM 873 C C . ALA A 1 112 ? 5.288 -4.021 -5.293 1.00 95.31 112 ALA A C 1
ATOM 875 O O . ALA A 1 112 ? 5.666 -5.182 -5.123 1.00 95.31 112 ALA A O 1
ATOM 876 N N . VAL A 1 113 ? 4.322 -3.465 -4.565 1.00 95.62 113 VAL A N 1
ATOM 877 C CA . VAL A 1 113 ? 3.446 -4.226 -3.668 1.00 95.62 113 VAL A CA 1
ATOM 878 C C . VAL A 1 113 ? 2.102 -4.420 -4.359 1.00 95.62 113 VAL A C 1
ATOM 880 O O . VAL A 1 113 ? 1.451 -3.449 -4.743 1.00 95.62 113 VAL A O 1
ATOM 883 N N . ALA A 1 114 ? 1.686 -5.673 -4.516 1.00 93.31 114 ALA A N 1
ATOM 884 C CA . ALA A 1 114 ? 0.394 -6.044 -5.080 1.00 93.31 114 ALA A CA 1
ATOM 885 C C . ALA A 1 114 ? -0.471 -6.727 -4.018 1.00 93.31 114 ALA A C 1
ATOM 887 O O . ALA A 1 114 ? 0.029 -7.517 -3.218 1.00 93.31 114 ALA A O 1
ATOM 888 N N . ILE A 1 115 ? -1.772 -6.437 -4.026 1.00 91.38 115 ILE A N 1
ATOM 889 C CA . ILE A 1 115 ? -2.751 -7.050 -3.123 1.00 91.38 115 ILE A CA 1
ATOM 890 C C . ILE A 1 115 ? -3.793 -7.780 -3.966 1.00 91.38 115 ILE A C 1
ATOM 892 O O . ILE A 1 115 ? -4.385 -7.200 -4.877 1.00 91.38 115 ILE A O 1
ATOM 896 N N . CYS A 1 116 ? -4.024 -9.051 -3.653 1.00 89.06 116 CYS A N 1
ATOM 897 C CA . CYS A 1 116 ? -5.087 -9.857 -4.231 1.00 89.06 116 CYS A CA 1
ATOM 898 C C . CYS A 1 116 ? -6.198 -10.044 -3.193 1.00 89.06 116 CYS A C 1
ATOM 900 O O . CYS A 1 116 ? -5.995 -10.705 -2.177 1.00 89.06 116 CYS A O 1
ATOM 902 N N . HIS A 1 117 ? -7.373 -9.469 -3.449 1.00 86.50 117 HIS A N 1
ATOM 903 C CA . HIS A 1 117 ? -8.584 -9.764 -2.684 1.00 86.50 117 HIS A CA 1
ATOM 904 C C . HIS A 1 117 ? -9.145 -11.114 -3.152 1.00 86.50 117 HIS A C 1
ATOM 906 O O . HIS A 1 117 ? -9.569 -11.232 -4.308 1.00 86.50 117 HIS A O 1
ATOM 912 N N . MET A 1 118 ? -9.119 -12.126 -2.280 1.00 83.81 118 MET A N 1
ATOM 913 C CA . MET A 1 118 ? -9.516 -13.498 -2.628 1.00 83.81 118 MET A CA 1
ATOM 914 C C . MET A 1 118 ? -11.036 -13.665 -2.680 1.00 83.81 118 MET A C 1
ATOM 916 O O . MET A 1 118 ? -11.550 -14.428 -3.494 1.00 83.81 118 MET A O 1
ATOM 920 N N . ASP A 1 119 ? -11.762 -12.891 -1.874 1.00 74.50 119 ASP A N 1
ATOM 921 C CA . ASP A 1 119 ? -13.218 -12.801 -1.939 1.00 74.50 119 ASP A CA 1
ATOM 922 C C . ASP A 1 119 ? -13.638 -11.504 -2.643 1.00 74.50 119 ASP A C 1
ATOM 924 O O . ASP A 1 119 ? -13.458 -10.405 -2.118 1.00 74.50 119 ASP A O 1
ATOM 928 N N . LYS A 1 120 ? -14.195 -11.644 -3.852 1.00 63.12 120 LYS A N 1
ATOM 929 C CA . LYS A 1 120 ? -14.754 -10.542 -4.658 1.00 63.12 120 LYS A CA 1
ATOM 930 C C . LYS A 1 120 ? -16.282 -10.570 -4.715 1.00 63.12 120 LYS A C 1
ATOM 932 O O . LYS A 1 120 ? -16.873 -9.881 -5.541 1.00 63.12 120 LYS A O 1
ATOM 937 N N . SER A 1 121 ? -16.933 -11.413 -3.913 1.00 63.22 121 SER A N 1
ATOM 938 C CA . SER A 1 121 ? -18.364 -11.707 -4.053 1.00 63.22 121 SER A CA 1
ATOM 939 C C . SER A 1 121 ? -19.303 -10.644 -3.457 1.00 63.22 121 SER A C 1
ATOM 941 O O . SER A 1 121 ? -20.497 -10.909 -3.307 1.00 63.22 121 SER A O 1
ATOM 943 N N . LYS A 1 122 ? -18.807 -9.441 -3.132 1.00 50.44 122 LYS A N 1
ATOM 944 C CA . LYS A 1 122 ? -19.585 -8.360 -2.507 1.00 50.44 122 LYS A CA 1
ATOM 945 C C . LYS A 1 122 ? -19.236 -6.983 -3.044 1.00 50.44 122 LYS A C 1
ATOM 947 O O . LYS A 1 122 ? -18.027 -6.706 -3.191 1.00 50.44 122 LYS A O 1
#